Protein AF-A0A496PBC7-F1 (afdb_monomer_lite)

Radius of gyration: 15.55 Å; chains: 1; bounding box: 37×45×39 Å

Foldseek 3Di:
DAAEEEEEDQPQWQAPVRDGDGDADDLVVLQVVLLVCVVVVHQAYEYEAADPVSLVVVVVSLCCLQPNPVCVVDVSSNNSSPRYDYYHHPVVVQVVCCVVLVHGAAEAEDDPDDDPPDDDPVVVVCCRVPVHGYYYYYFYDHRGD

Secondary structure (DSSP, 8-state):
---EEEEEE-SSEE-TTS-EE-PPPPHHHHHHHHHHHHHTT-SEEEEE---HHHHHHHHHHHHHHHTSHHHHH-HHHHHHHHTEEEESSHHHHHHHHHHHHSSPPEEEE--SS--TTPPPHHHHHHHHHHT---EEEEEE-TT--

Sequence (145 aa):
MANLYIGLVHYPIMNKHKEVITTAITNYDIHDIARASITYDVSKYFVIHNIPAQRELAATIMEHWKSGFGSTYNPDRKDAFTGVELVNSIAVAVRTIEELEGVKPIVATTDARTYDNTISYARMREHLENEGRPVLVLFGTGYGM

Structure (mmCIF, N/CA/C/O backbone):
data_AF-A0A496PBC7-F1
#
_entry.id   AF-A0A496PBC7-F1
#
loop_
_atom_site.group_PDB
_atom_site.id
_atom_site.type_symbol
_atom_site.label_atom_id
_atom_site.label_alt_id
_atom_site.label_comp_id
_atom_site.label_asym_id
_atom_site.label_entity_id
_atom_site.label_seq_id
_atom_site.pdbx_PDB_ins_code
_atom_site.Cartn_x
_atom_site.Cartn_y
_atom_site.Cartn_z
_atom_site.occupancy
_atom_site.B_iso_or_equiv
_atom_site.auth_seq_id
_atom_site.auth_comp_id
_atom_site.auth_asym_id
_atom_site.auth_atom_id
_atom_site.pdbx_PDB_model_num
ATOM 1 N N . MET A 1 1 ? -15.363 -4.536 14.190 1.00 81.12 1 MET A N 1
ATOM 2 C CA . MET A 1 1 ? -14.991 -4.146 12.820 1.00 81.12 1 MET A CA 1
ATOM 3 C C . MET A 1 1 ? -13.499 -4.365 12.679 1.00 81.12 1 MET A C 1
ATOM 5 O O . MET A 1 1 ? -12.770 -3.996 13.592 1.00 81.12 1 MET A O 1
ATOM 9 N N . ALA A 1 2 ? -13.078 -5.066 11.635 1.00 91.94 2 ALA A N 1
ATOM 10 C CA . ALA A 1 2 ? -11.682 -5.378 11.371 1.00 91.94 2 ALA A CA 1
ATOM 11 C C . ALA A 1 2 ? -10.981 -4.226 10.642 1.00 91.94 2 ALA A C 1
ATOM 13 O O . ALA A 1 2 ? -11.610 -3.520 9.854 1.00 91.94 2 ALA A O 1
ATOM 14 N N . ASN A 1 3 ? -9.674 -4.093 10.859 1.00 96.44 3 ASN A N 1
ATOM 15 C CA . ASN A 1 3 ? -8.858 -3.086 10.189 1.00 96.44 3 ASN A CA 1
ATOM 16 C C . ASN A 1 3 ? -8.566 -3.467 8.730 1.00 96.44 3 ASN A C 1
ATOM 18 O O . ASN A 1 3 ? -8.301 -4.632 8.403 1.00 96.44 3 ASN A O 1
ATOM 22 N N . LEU A 1 4 ? -8.608 -2.465 7.850 1.00 97.50 4 LEU A N 1
ATOM 23 C CA . LEU A 1 4 ? -8.325 -2.603 6.424 1.00 97.50 4 LEU A CA 1
ATOM 24 C C . LEU A 1 4 ? -6.964 -1.992 6.091 1.00 97.50 4 LEU A C 1
ATOM 26 O O . LEU A 1 4 ? -6.659 -0.859 6.457 1.00 97.50 4 LEU A O 1
ATOM 30 N N . TYR A 1 5 ? -6.183 -2.733 5.319 1.00 98.50 5 TYR A N 1
ATOM 31 C CA . TYR A 1 5 ? -4.880 -2.341 4.807 1.00 98.50 5 TYR A CA 1
ATOM 32 C C . TYR A 1 5 ? -4.846 -2.485 3.292 1.00 98.50 5 TYR A C 1
ATOM 34 O O . TYR A 1 5 ? -5.488 -3.370 2.721 1.00 98.50 5 TYR A O 1
ATOM 42 N N . ILE A 1 6 ? -4.043 -1.651 2.642 1.00 98.56 6 ILE A N 1
ATOM 43 C CA . ILE A 1 6 ? -3.834 -1.688 1.193 1.00 98.56 6 ILE A CA 1
ATOM 44 C C . ILE A 1 6 ? -2.352 -1.900 0.893 1.00 98.56 6 ILE A C 1
ATOM 46 O O . ILE A 1 6 ? -1.502 -1.319 1.557 1.00 98.56 6 ILE A O 1
ATOM 50 N N . GLY A 1 7 ? -2.028 -2.693 -0.128 1.00 98.38 7 GLY A N 1
ATOM 51 C CA . GLY A 1 7 ? -0.677 -2.820 -0.671 1.00 98.38 7 GLY A CA 1
ATOM 52 C C . GLY A 1 7 ? -0.644 -2.636 -2.186 1.00 98.38 7 GLY A C 1
ATOM 53 O O . GLY A 1 7 ? -1.328 -3.365 -2.898 1.00 98.38 7 GLY A O 1
ATOM 54 N N . LEU A 1 8 ? 0.177 -1.710 -2.686 1.00 98.25 8 LEU A N 1
ATOM 55 C CA . LEU A 1 8 ? 0.491 -1.587 -4.113 1.00 98.25 8 LEU A CA 1
ATOM 56 C C . LEU A 1 8 ? 1.778 -2.357 -4.420 1.00 98.25 8 LEU A C 1
ATOM 58 O O . LEU A 1 8 ? 2.874 -1.976 -3.992 1.00 98.25 8 LEU A O 1
ATOM 62 N N . VAL A 1 9 ? 1.636 -3.460 -5.149 1.00 98.25 9 VAL A N 1
ATOM 63 C CA . VAL A 1 9 ? 2.695 -4.439 -5.397 1.00 98.25 9 VAL A CA 1
ATOM 64 C C . VAL A 1 9 ? 3.410 -4.135 -6.705 1.00 98.25 9 VAL A C 1
ATOM 66 O O . VAL A 1 9 ? 2.804 -4.203 -7.765 1.00 98.25 9 VAL A O 1
ATOM 69 N N . HIS A 1 10 ? 4.718 -3.879 -6.623 1.00 97.88 10 HIS A N 1
ATOM 70 C CA . HIS A 1 10 ? 5.602 -3.725 -7.785 1.00 97.88 10 HIS A CA 1
ATOM 71 C C . HIS A 1 10 ? 6.535 -4.920 -7.993 1.00 97.88 10 HIS A C 1
ATOM 73 O O . HIS A 1 10 ? 7.337 -4.913 -8.921 1.00 97.88 10 HIS A O 1
ATOM 79 N N . TYR A 1 11 ? 6.483 -5.917 -7.109 1.00 96.88 11 TYR A N 1
ATOM 80 C CA . TYR A 1 11 ? 7.131 -7.217 -7.261 1.00 96.88 11 TYR A CA 1
ATOM 81 C C . TYR A 1 11 ? 6.562 -8.211 -6.232 1.00 96.88 11 TYR A C 1
ATOM 83 O O . TYR A 1 11 ? 6.440 -7.843 -5.057 1.00 96.88 11 TYR A O 1
ATOM 91 N N . PRO A 1 12 ? 6.319 -9.479 -6.606 1.00 95.19 12 PRO A N 1
ATOM 92 C CA . PRO A 1 12 ? 6.336 -10.020 -7.970 1.00 95.19 12 PRO A CA 1
ATOM 93 C C . PRO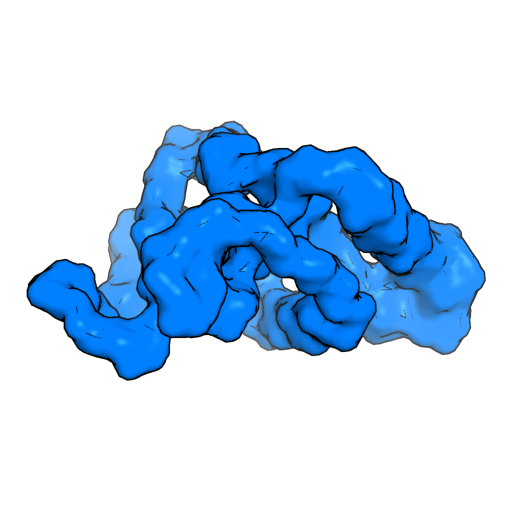 A 1 12 ? 5.038 -9.673 -8.716 1.00 95.19 12 PRO A C 1
ATOM 95 O O . PRO A 1 12 ? 3.962 -9.858 -8.159 1.00 95.19 12 PRO A O 1
ATOM 98 N N . ILE A 1 13 ? 5.128 -9.187 -9.959 1.00 95.19 13 ILE A N 1
ATOM 99 C CA . ILE A 1 13 ? 3.959 -8.976 -10.837 1.00 95.19 13 ILE A CA 1
ATOM 100 C C . ILE A 1 13 ? 4.224 -9.552 -12.225 1.00 95.19 13 ILE A C 1
ATOM 102 O O . ILE A 1 13 ? 5.383 -9.723 -12.614 1.00 95.19 13 ILE A O 1
ATOM 106 N N . MET A 1 14 ? 3.171 -9.819 -12.994 1.00 94.38 14 MET A N 1
ATOM 107 C CA . MET A 1 14 ? 3.310 -10.321 -14.359 1.00 94.38 14 MET A CA 1
ATOM 108 C C . MET A 1 14 ? 3.502 -9.203 -15.387 1.00 94.38 14 MET A C 1
ATOM 110 O O . MET A 1 14 ? 2.937 -8.111 -15.289 1.00 94.38 14 MET A O 1
ATOM 114 N N . ASN A 1 15 ? 4.269 -9.50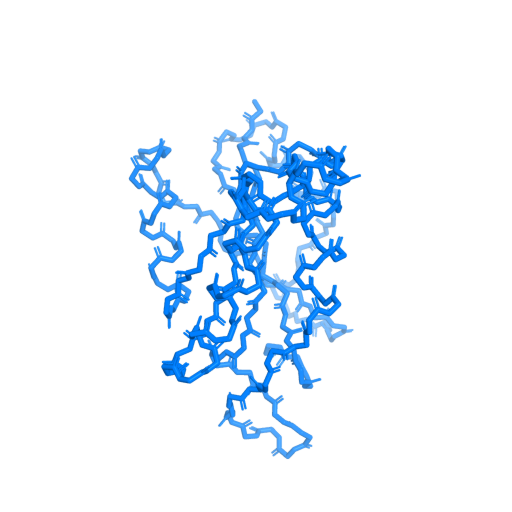8 -16.434 1.00 93.38 15 ASN A N 1
ATOM 115 C CA . ASN A 1 15 ? 4.273 -8.754 -17.686 1.00 93.38 15 ASN A CA 1
ATOM 116 C C . ASN A 1 15 ? 3.310 -9.378 -18.723 1.00 93.38 15 ASN A C 1
ATOM 118 O O . ASN A 1 15 ? 2.698 -10.424 -18.500 1.00 93.38 15 ASN A O 1
ATOM 122 N N . LYS A 1 16 ? 3.224 -8.771 -19.913 1.00 91.81 16 LYS A N 1
ATOM 123 C CA . LYS A 1 16 ? 2.403 -9.268 -21.038 1.00 91.81 16 LYS A CA 1
ATOM 124 C C . LYS A 1 16 ? 2.778 -10.668 -21.544 1.00 91.81 16 LYS A C 1
ATOM 126 O O . LYS A 1 16 ? 1.986 -11.301 -22.236 1.00 91.81 16 LYS A O 1
ATOM 131 N N . HIS A 1 17 ? 3.982 -11.132 -21.223 1.00 94.12 17 HIS A N 1
ATOM 132 C CA . HIS A 1 17 ? 4.508 -12.450 -21.567 1.00 94.12 17 HIS A CA 1
ATOM 133 C C . HIS A 1 17 ? 4.320 -13.475 -20.436 1.00 94.12 17 HIS A C 1
ATOM 135 O O . HIS A 1 17 ? 4.767 -14.608 -20.578 1.00 94.12 17 HIS A O 1
ATOM 141 N N . LYS A 1 18 ? 3.611 -13.111 -19.353 1.00 89.69 18 LYS A N 1
ATOM 142 C CA . LYS A 1 18 ? 3.398 -13.929 -18.142 1.00 89.69 18 LYS A CA 1
ATOM 143 C C . LYS A 1 18 ? 4.684 -14.250 -17.378 1.00 89.69 18 LYS A C 1
ATOM 145 O O . LYS A 1 18 ? 4.746 -15.227 -16.636 1.00 89.69 18 LYS A O 1
ATOM 150 N N . GLU A 1 19 ? 5.705 -13.421 -17.544 1.00 95.62 19 GLU A N 1
ATOM 151 C CA . GLU A 1 19 ? 6.942 -13.514 -16.779 1.00 95.62 19 GLU A CA 1
ATOM 152 C C . GLU A 1 19 ? 6.831 -12.648 -15.527 1.00 95.62 19 GLU A C 1
ATOM 154 O O . GLU A 1 19 ? 6.222 -11.573 -15.556 1.00 95.62 19 GLU A O 1
ATOM 159 N N . VAL A 1 20 ? 7.450 -13.103 -14.438 1.00 96.25 20 VAL A N 1
ATOM 160 C CA . VAL A 1 20 ? 7.541 -12.328 -13.200 1.00 96.25 20 VAL A CA 1
ATOM 161 C C . VAL A 1 20 ? 8.580 -11.226 -13.374 1.00 96.25 20 VAL A C 1
ATOM 163 O O . VAL A 1 20 ? 9.749 -11.499 -13.643 1.00 96.25 20 VAL A O 1
ATOM 166 N N . ILE A 1 21 ? 8.155 -9.982 -13.189 1.00 97.06 21 ILE A N 1
ATOM 167 C CA . ILE A 1 21 ? 8.991 -8.788 -13.315 1.00 97.06 21 ILE A CA 1
ATOM 168 C C . ILE A 1 21 ? 8.868 -7.889 -12.081 1.00 9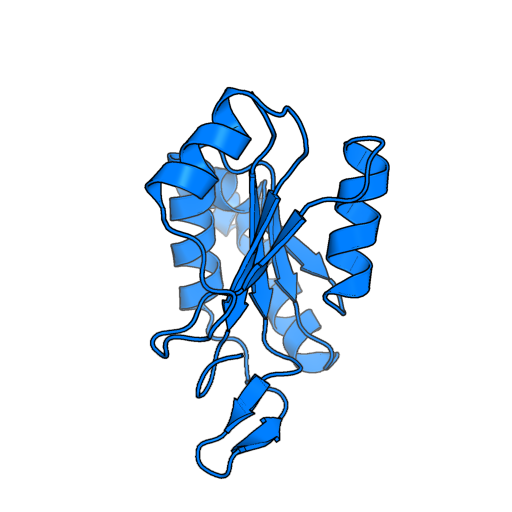7.06 21 ILE A C 1
ATOM 170 O O . ILE A 1 21 ? 8.028 -8.105 -11.206 1.00 97.06 21 ILE A O 1
ATOM 174 N N . THR A 1 22 ? 9.700 -6.848 -12.048 1.00 97.62 22 THR A N 1
ATOM 175 C CA . THR A 1 22 ? 9.512 -5.673 -11.195 1.00 97.62 22 THR A CA 1
ATOM 176 C C . THR A 1 22 ? 9.099 -4.482 -12.061 1.00 97.62 22 THR A C 1
ATOM 178 O O . THR A 1 22 ? 9.770 -4.181 -13.048 1.00 97.62 22 THR A O 1
ATOM 181 N N . THR A 1 23 ? 8.030 -3.777 -11.698 1.00 97.06 23 THR A N 1
ATOM 182 C CA . THR A 1 23 ? 7.592 -2.544 -12.380 1.00 97.06 23 THR A CA 1
ATOM 183 C C . THR A 1 23 ? 8.171 -1.314 -11.703 1.00 97.06 23 THR A C 1
ATOM 185 O O . THR A 1 23 ? 8.330 -1.318 -10.491 1.00 97.06 23 THR A O 1
ATOM 188 N N . ALA A 1 24 ? 8.397 -0.233 -12.448 1.00 96.56 24 ALA A N 1
ATOM 189 C CA . ALA A 1 24 ? 8.731 1.057 -11.848 1.00 96.56 24 ALA A CA 1
ATOM 190 C C . ALA A 1 24 ? 7.543 1.646 -11.069 1.00 96.56 24 ALA A C 1
ATOM 192 O O . ALA A 1 24 ? 6.387 1.411 -11.425 1.00 96.56 24 ALA A O 1
ATOM 193 N N . ILE A 1 25 ? 7.844 2.442 -10.046 1.00 96.38 25 ILE A N 1
ATOM 194 C CA . ILE A 1 25 ? 6.853 3.221 -9.308 1.00 96.38 25 ILE A CA 1
ATOM 195 C C . ILE A 1 25 ? 6.419 4.401 -10.167 1.00 96.38 25 ILE A C 1
ATOM 197 O O . ILE A 1 25 ? 7.260 5.157 -10.662 1.00 96.38 25 ILE A O 1
ATOM 201 N N . THR A 1 26 ? 5.110 4.604 -10.297 1.00 94.31 26 THR A N 1
ATOM 202 C CA . THR A 1 26 ? 4.592 5.879 -10.791 1.00 94.31 26 THR A CA 1
ATOM 203 C C . THR A 1 26 ? 4.280 6.788 -9.606 1.00 94.31 26 THR A C 1
ATOM 205 O O . THR A 1 26 ? 3.696 6.374 -8.606 1.00 94.31 26 THR A O 1
ATOM 208 N N . ASN A 1 27 ? 4.700 8.051 -9.694 1.00 91.06 27 ASN A N 1
ATOM 209 C CA . ASN A 1 27 ? 4.493 9.012 -8.611 1.00 91.06 27 ASN A CA 1
ATOM 210 C C . ASN A 1 27 ? 2.996 9.208 -8.298 1.00 91.06 27 ASN A C 1
ATOM 212 O O . ASN A 1 27 ? 2.604 9.308 -7.137 1.00 91.06 27 ASN A O 1
ATOM 216 N N . TYR A 1 28 ? 2.155 9.236 -9.337 1.00 92.88 28 TYR A N 1
ATOM 217 C CA . TYR A 1 28 ? 0.716 9.449 -9.188 1.00 92.88 28 TYR A CA 1
ATOM 218 C C . TYR A 1 28 ? 0.038 8.343 -8.376 1.00 92.88 28 TYR A C 1
ATOM 220 O O . TYR A 1 28 ? -0.783 8.669 -7.523 1.00 92.88 28 TYR A O 1
ATOM 228 N N . ASP A 1 29 ? 0.447 7.080 -8.528 1.00 94.12 29 ASP A N 1
ATOM 229 C CA . ASP A 1 29 ? -0.152 5.972 -7.772 1.00 94.12 29 ASP A CA 1
ATOM 230 C C . ASP A 1 29 ? 0.044 6.120 -6.255 1.00 94.12 29 ASP A C 1
ATOM 232 O O . ASP A 1 29 ? -0.851 5.792 -5.472 1.00 94.12 29 ASP A O 1
ATOM 236 N N . ILE A 1 30 ? 1.193 6.654 -5.815 1.00 94.38 30 ILE A N 1
ATOM 237 C CA . ILE A 1 30 ? 1.429 6.925 -4.388 1.00 94.38 30 ILE A CA 1
ATOM 238 C C . ILE A 1 30 ? 0.410 7.954 -3.893 1.00 94.38 30 ILE A C 1
ATOM 240 O O . ILE A 1 30 ? -0.232 7.745 -2.869 1.00 94.38 30 ILE A O 1
ATOM 244 N N . HIS A 1 31 ? 0.235 9.050 -4.629 1.00 93.81 31 HIS A N 1
ATOM 245 C CA . HIS A 1 31 ? -0.678 10.128 -4.259 1.00 93.81 31 HIS A CA 1
ATOM 246 C C . HIS A 1 31 ? -2.151 9.713 -4.293 1.00 93.81 31 HIS A C 1
ATOM 248 O O . HIS A 1 31 ? -2.912 10.052 -3.385 1.00 93.81 31 HIS A O 1
ATOM 254 N N . ASP A 1 32 ? -2.571 9.019 -5.341 1.00 95.19 32 ASP A N 1
ATOM 255 C CA . ASP A 1 32 ? -3.975 8.697 -5.576 1.00 95.19 32 ASP A CA 1
ATOM 256 C C . ASP A 1 32 ? -4.480 7.677 -4.565 1.00 95.19 32 ASP A C 1
ATOM 258 O O . ASP A 1 32 ? -5.504 7.903 -3.913 1.00 95.19 32 ASP A O 1
ATOM 262 N N . ILE A 1 33 ? -3.715 6.608 -4.344 1.00 96.69 33 ILE A N 1
ATOM 263 C CA . ILE A 1 33 ? -4.091 5.577 -3.378 1.00 96.69 33 ILE A CA 1
ATOM 264 C C . ILE A 1 33 ? -3.938 6.093 -1.945 1.00 96.69 33 ILE A C 1
ATOM 266 O O . ILE A 1 33 ? -4.769 5.754 -1.108 1.00 96.69 33 ILE A O 1
ATOM 270 N N . ALA A 1 34 ? -2.968 6.966 -1.647 1.00 95.56 34 ALA A N 1
ATOM 271 C CA . ALA A 1 34 ? -2.871 7.607 -0.331 1.00 95.56 34 ALA A CA 1
ATOM 272 C C . ALA A 1 34 ? -4.130 8.422 0.003 1.00 95.56 34 ALA A C 1
ATOM 274 O O . ALA A 1 34 ? -4.687 8.292 1.093 1.00 95.56 34 ALA A O 1
ATOM 275 N N . ARG A 1 35 ? -4.632 9.210 -0.958 1.00 94.50 35 ARG A N 1
ATOM 276 C CA . ARG A 1 35 ? -5.874 9.982 -0.792 1.00 94.50 35 ARG A CA 1
ATOM 277 C C . ARG A 1 35 ? -7.095 9.082 -0.624 1.00 94.50 35 ARG A C 1
ATOM 279 O O . ARG A 1 35 ? -7.924 9.345 0.243 1.00 94.50 35 ARG A O 1
ATOM 286 N N . ALA A 1 36 ? -7.206 8.016 -1.414 1.00 96.06 36 ALA A N 1
ATOM 287 C CA . ALA A 1 36 ? -8.287 7.048 -1.241 1.00 96.06 36 ALA A CA 1
ATOM 288 C C . ALA A 1 36 ? -8.208 6.366 0.135 1.00 96.06 36 ALA A C 1
ATOM 290 O O . ALA A 1 36 ? -9.219 6.240 0.817 1.00 96.06 36 ALA A O 1
ATOM 291 N N . SER A 1 37 ? -7.002 6.004 0.575 1.00 96.31 37 SER A N 1
ATOM 292 C CA . SER A 1 37 ? -6.766 5.328 1.852 1.00 96.31 37 SER A CA 1
ATOM 293 C C . SER A 1 37 ? -7.255 6.163 3.032 1.00 96.31 37 SER A C 1
ATOM 295 O O . SER A 1 37 ? -8.046 5.666 3.826 1.00 96.31 37 SER A O 1
ATOM 297 N N . ILE A 1 38 ? -6.882 7.445 3.110 1.00 93.69 38 ILE A N 1
ATOM 298 C CA . ILE A 1 38 ? -7.377 8.319 4.186 1.00 93.69 38 ILE A CA 1
ATOM 299 C C . ILE A 1 38 ? -8.888 8.578 4.086 1.00 93.69 38 ILE A C 1
ATOM 301 O O . ILE A 1 38 ? -9.569 8.627 5.102 1.00 93.69 38 ILE A O 1
ATOM 305 N N . THR A 1 39 ? -9.433 8.693 2.869 1.00 94.88 39 THR A N 1
ATOM 306 C CA . THR A 1 39 ? -10.872 8.945 2.657 1.00 94.88 39 THR A CA 1
ATOM 307 C C . THR A 1 39 ? -11.748 7.823 3.221 1.00 94.88 39 THR A C 1
ATOM 309 O O . THR A 1 39 ? -12.840 8.087 3.718 1.00 94.88 39 THR A O 1
ATOM 312 N N . TYR A 1 40 ? -11.277 6.579 3.138 1.00 94.50 40 TYR A N 1
ATOM 313 C CA . TYR A 1 40 ? -12.005 5.385 3.573 1.00 94.50 40 TYR A CA 1
ATOM 314 C C . TYR A 1 40 ? -11.477 4.794 4.889 1.00 94.50 40 TYR A C 1
ATOM 316 O O . TYR A 1 40 ? -11.782 3.642 5.187 1.00 94.50 40 TYR A O 1
ATOM 324 N N . ASP A 1 41 ? -10.699 5.562 5.658 1.00 93.81 41 ASP A N 1
ATOM 325 C CA . ASP A 1 41 ? -10.141 5.152 6.957 1.00 93.81 41 ASP A CA 1
ATOM 326 C C . ASP A 1 41 ? -9.330 3.838 6.900 1.00 93.81 41 ASP A C 1
ATOM 328 O O . ASP A 1 41 ? -9.400 2.965 7.764 1.00 93.81 41 ASP A O 1
ATOM 332 N N . VAL A 1 42 ? -8.549 3.669 5.829 1.00 97.00 42 VAL A N 1
ATOM 333 C CA . VAL A 1 42 ? -7.598 2.560 5.686 1.00 97.00 42 VAL A CA 1
ATOM 334 C C . VAL A 1 42 ? -6.445 2.770 6.662 1.00 97.00 42 VAL A C 1
ATOM 336 O O . VAL A 1 42 ? -5.771 3.800 6.630 1.00 97.00 42 VAL A O 1
ATOM 339 N N . SER A 1 43 ? -6.156 1.756 7.477 1.00 96.69 43 SER A N 1
ATOM 340 C CA . SER A 1 43 ? -5.189 1.846 8.573 1.00 96.69 43 SER A CA 1
ATOM 341 C C . SER A 1 43 ? -3.763 2.119 8.085 1.00 96.69 43 SER A C 1
ATOM 343 O O . SER A 1 43 ? -3.070 2.965 8.651 1.00 96.69 43 SER A O 1
ATOM 345 N N . LYS A 1 44 ? -3.308 1.423 7.029 1.00 97.62 44 LYS A N 1
ATOM 346 C CA . LYS A 1 44 ? -2.060 1.745 6.309 1.00 97.62 44 LYS A CA 1
ATOM 347 C C . LYS A 1 44 ? -2.141 1.403 4.824 1.00 97.62 44 LYS A C 1
ATOM 349 O O . LYS A 1 44 ? -2.746 0.404 4.428 1.00 97.62 44 LYS A O 1
ATOM 354 N N . TYR A 1 45 ? -1.429 2.197 4.030 1.00 98.38 45 TYR A N 1
ATOM 355 C CA . TYR A 1 45 ? -1.143 1.949 2.623 1.00 98.38 45 TYR A CA 1
ATOM 356 C C . TYR A 1 45 ? 0.340 1.608 2.431 1.00 98.38 45 TYR A C 1
ATOM 358 O O . TYR A 1 45 ? 1.220 2.452 2.588 1.00 98.38 45 TYR A O 1
ATOM 366 N N . PHE A 1 46 ? 0.620 0.365 2.053 1.00 98.62 46 PHE A N 1
ATOM 367 C CA . PHE A 1 46 ? 1.956 -0.128 1.759 1.00 98.62 46 PHE A CA 1
ATOM 368 C C . PHE A 1 46 ? 2.323 0.065 0.283 1.00 98.62 46 PHE A C 1
ATOM 370 O O . PHE A 1 46 ? 1.707 -0.523 -0.607 1.00 98.62 46 PHE A O 1
ATOM 377 N N . VAL A 1 47 ? 3.398 0.801 0.012 1.00 98.25 47 VAL A N 1
ATOM 378 C CA . VAL A 1 47 ? 4.102 0.760 -1.277 1.00 98.25 47 VAL A CA 1
ATOM 379 C C . VAL A 1 47 ? 5.122 -0.374 -1.200 1.00 98.25 47 VAL A C 1
ATOM 381 O O . VAL A 1 47 ? 6.045 -0.339 -0.382 1.00 98.25 47 VAL A O 1
ATOM 384 N N . ILE A 1 48 ? 4.946 -1.415 -2.016 1.00 98.50 48 ILE A N 1
ATOM 385 C CA . ILE A 1 48 ? 5.733 -2.651 -1.933 1.00 98.50 48 ILE A CA 1
ATOM 386 C C . ILE A 1 48 ? 6.677 -2.726 -3.129 1.00 98.50 48 ILE A C 1
ATOM 388 O O . ILE A 1 48 ? 6.243 -2.949 -4.260 1.00 98.50 48 ILE A O 1
ATOM 392 N N . HIS A 1 49 ? 7.977 -2.554 -2.878 1.00 98.31 49 HIS A N 1
ATOM 393 C CA . HIS A 1 49 ? 8.989 -2.521 -3.934 1.00 98.31 49 HIS A CA 1
ATOM 394 C C . HIS A 1 49 ? 10.338 -3.076 -3.462 1.00 98.31 49 HIS A C 1
ATOM 396 O O . HIS A 1 49 ? 10.846 -2.655 -2.420 1.00 98.31 49 HIS A O 1
ATOM 402 N N . ASN A 1 50 ? 10.953 -3.971 -4.245 1.00 97.50 50 ASN A N 1
ATOM 403 C CA . ASN A 1 50 ? 12.218 -4.646 -3.915 1.00 97.50 50 ASN A CA 1
ATOM 404 C C . ASN A 1 50 ? 13.482 -3.890 -4.380 1.00 97.50 50 ASN A C 1
ATOM 406 O O . ASN A 1 50 ? 14.507 -3.971 -3.711 1.00 97.50 50 ASN A O 1
ATOM 410 N N . ILE A 1 51 ? 13.434 -3.140 -5.490 1.00 98.00 51 ILE A N 1
ATOM 411 C CA . ILE A 1 51 ? 14.614 -2.422 -6.023 1.00 98.00 51 ILE A CA 1
ATOM 412 C C . ILE A 1 51 ? 14.967 -1.179 -5.185 1.00 98.00 51 ILE A C 1
ATOM 414 O O . ILE A 1 51 ? 14.126 -0.284 -5.078 1.00 98.00 51 ILE A O 1
ATOM 418 N N . PRO A 1 52 ? 16.209 -1.057 -4.669 1.00 97.50 52 PRO A N 1
ATOM 419 C CA . PRO A 1 52 ? 16.638 0.069 -3.834 1.00 97.50 52 PRO A CA 1
ATOM 420 C C . PRO A 1 52 ? 16.421 1.455 -4.452 1.00 97.50 52 PRO A C 1
ATOM 422 O O . PRO A 1 52 ? 15.855 2.315 -3.791 1.00 97.50 52 PRO A O 1
ATOM 425 N N . ALA A 1 53 ? 16.776 1.661 -5.723 1.00 97.19 53 ALA A N 1
ATOM 426 C CA . ALA A 1 53 ? 16.647 2.972 -6.371 1.00 97.19 53 ALA A CA 1
ATOM 427 C C . ALA A 1 53 ? 15.187 3.465 -6.466 1.00 97.19 53 ALA A C 1
ATOM 429 O O . ALA A 1 53 ? 14.901 4.644 -6.294 1.00 97.19 53 ALA A O 1
ATOM 430 N N . GLN A 1 54 ? 14.237 2.553 -6.698 1.00 97.62 54 GLN A N 1
ATOM 431 C CA . GLN A 1 54 ? 12.806 2.886 -6.716 1.00 97.62 54 GLN A CA 1
ATOM 432 C C . GLN A 1 54 ? 12.289 3.189 -5.305 1.00 97.62 54 GLN A C 1
ATOM 434 O O . GLN A 1 54 ? 11.483 4.093 -5.108 1.00 97.62 54 GLN A O 1
ATOM 439 N N . ARG A 1 55 ? 12.791 2.463 -4.302 1.00 97.56 55 ARG A N 1
ATOM 440 C CA . ARG A 1 55 ? 12.483 2.732 -2.894 1.00 97.56 55 ARG A CA 1
ATOM 441 C C . ARG A 1 55 ? 13.003 4.100 -2.457 1.00 97.56 55 ARG A C 1
ATOM 443 O O . ARG A 1 55 ? 12.288 4.810 -1.766 1.00 97.56 55 ARG A O 1
ATOM 450 N N . GLU A 1 56 ? 14.212 4.468 -2.866 1.00 96.81 56 GLU A N 1
ATOM 451 C CA . GLU A 1 56 ? 14.787 5.788 -2.597 1.00 96.81 56 GLU A CA 1
ATOM 452 C C . GLU A 1 56 ? 13.924 6.894 -3.212 1.00 96.81 56 GLU A C 1
ATOM 454 O O . GLU A 1 56 ? 13.510 7.802 -2.497 1.00 96.81 56 GLU A O 1
ATOM 459 N N . LEU A 1 57 ? 13.530 6.748 -4.484 1.00 95.25 57 LEU A N 1
ATOM 460 C CA . LEU A 1 57 ? 12.597 7.666 -5.142 1.00 95.25 57 LEU A CA 1
ATOM 461 C C . LEU A 1 57 ? 11.285 7.823 -4.353 1.00 95.25 57 LEU A C 1
ATOM 463 O O . LEU A 1 57 ? 10.859 8.945 -4.076 1.00 95.25 57 LEU A O 1
ATOM 467 N N . ALA A 1 58 ? 10.652 6.712 -3.965 1.00 95.38 58 ALA A N 1
ATOM 468 C CA . ALA A 1 58 ? 9.420 6.743 -3.178 1.00 95.38 58 ALA A CA 1
ATOM 469 C C . ALA A 1 58 ? 9.626 7.390 -1.801 1.00 95.38 58 ALA A C 1
ATOM 471 O O . ALA A 1 58 ? 8.786 8.175 -1.368 1.00 95.38 58 ALA A O 1
ATOM 472 N N . ALA A 1 59 ? 10.746 7.110 -1.130 1.00 94.94 59 ALA A N 1
ATOM 473 C CA . ALA A 1 59 ? 11.078 7.707 0.157 1.00 94.94 59 ALA A CA 1
ATOM 474 C C . ALA A 1 59 ? 11.251 9.228 0.047 1.00 94.94 59 ALA A C 1
ATOM 476 O O . ALA A 1 59 ? 10.674 9.949 0.857 1.00 94.94 59 ALA A O 1
ATOM 477 N N . THR A 1 60 ? 11.944 9.726 -0.983 1.00 93.94 60 THR A N 1
ATOM 478 C CA . THR A 1 60 ? 12.092 11.168 -1.239 1.00 93.94 60 THR A CA 1
ATOM 479 C C . THR A 1 60 ? 10.743 11.845 -1.477 1.00 93.94 60 THR A C 1
ATOM 481 O O . THR A 1 60 ? 10.477 12.914 -0.925 1.00 93.94 60 THR A O 1
ATOM 484 N N . ILE A 1 61 ? 9.859 11.220 -2.263 1.00 91.75 61 ILE A N 1
ATOM 485 C CA . ILE A 1 61 ? 8.491 11.716 -2.477 1.00 91.75 61 ILE A CA 1
ATOM 486 C C . ILE A 1 61 ? 7.743 11.766 -1.141 1.00 91.75 61 ILE A C 1
ATOM 488 O O . ILE A 1 61 ? 7.171 12.798 -0.788 1.00 91.75 61 ILE A O 1
ATOM 492 N N . MET A 1 62 ? 7.761 10.674 -0.377 1.00 90.75 62 MET A N 1
ATOM 493 C CA . MET A 1 62 ? 7.070 10.595 0.908 1.00 90.75 62 MET A CA 1
ATOM 494 C C . MET A 1 62 ? 7.586 11.637 1.903 1.00 90.75 62 MET A C 1
ATOM 496 O O . MET A 1 62 ? 6.781 12.292 2.557 1.00 90.75 62 MET A O 1
ATOM 500 N N . GLU A 1 63 ? 8.900 11.829 2.004 1.00 89.81 63 GLU A N 1
ATOM 501 C CA . GLU A 1 63 ? 9.516 12.827 2.882 1.00 89.81 63 GLU A CA 1
ATOM 502 C C . GLU A 1 63 ? 9.088 14.250 2.506 1.00 89.81 63 GLU A C 1
ATOM 504 O O . GLU A 1 63 ? 8.679 15.024 3.375 1.00 89.81 63 GLU A O 1
ATOM 509 N N . HIS A 1 64 ? 9.074 14.577 1.210 1.00 87.25 64 HIS A N 1
ATOM 510 C CA . HIS A 1 64 ? 8.654 15.893 0.729 1.00 87.25 64 HIS A CA 1
ATOM 511 C C . HIS A 1 64 ? 7.240 16.281 1.198 1.00 87.25 64 HIS A C 1
ATOM 513 O O . HIS A 1 64 ? 7.012 17.440 1.555 1.00 87.25 64 HIS A O 1
ATOM 519 N N . TRP A 1 65 ? 6.305 15.324 1.219 1.00 86.69 65 TRP A N 1
ATOM 520 C CA . TRP A 1 65 ? 4.906 15.562 1.598 1.00 86.69 65 TRP A CA 1
ATOM 521 C C . TRP A 1 65 ? 4.613 15.341 3.084 1.00 86.69 65 TRP A C 1
ATOM 523 O O . TRP A 1 65 ? 3.713 15.990 3.610 1.00 86.69 65 TRP A O 1
ATOM 533 N N . LYS A 1 66 ? 5.371 14.485 3.781 1.00 80.81 66 LYS A N 1
ATOM 534 C CA . LYS A 1 66 ? 5.200 14.239 5.225 1.00 80.81 66 LYS A CA 1
ATOM 535 C C . LYS A 1 66 ? 5.798 15.344 6.092 1.00 80.81 66 LYS A C 1
ATOM 537 O O . LYS A 1 66 ? 5.156 15.798 7.038 1.00 80.81 66 LYS A O 1
ATOM 542 N N . SER A 1 67 ? 7.032 15.740 5.794 1.00 77.06 67 SER A N 1
ATOM 543 C CA . SER A 1 67 ? 7.849 16.610 6.653 1.00 77.06 67 SER A CA 1
ATOM 544 C C . SER A 1 67 ? 8.529 17.755 5.902 1.00 77.06 67 SER A C 1
ATOM 546 O O . SER A 1 67 ? 8.925 18.736 6.528 1.00 77.06 67 SER A O 1
ATOM 548 N N . GLY A 1 68 ? 8.663 17.658 4.577 1.00 72.06 68 GLY A N 1
ATOM 549 C CA . GLY A 1 68 ? 9.270 18.687 3.734 1.00 72.06 68 GLY A CA 1
ATOM 550 C C . GLY A 1 68 ? 8.347 19.871 3.425 1.00 72.06 68 GLY A C 1
ATOM 551 O O . GLY A 1 68 ? 7.249 20.003 3.964 1.00 72.06 68 GLY A O 1
ATOM 552 N N . PHE A 1 69 ? 8.781 20.739 2.506 1.00 66.38 69 PHE A N 1
ATOM 553 C CA . PHE A 1 69 ? 8.033 21.937 2.093 1.00 66.38 69 PHE A CA 1
ATOM 554 C C . PHE A 1 69 ? 6.613 21.633 1.584 1.00 66.38 69 PHE A C 1
ATOM 556 O O . PHE A 1 69 ? 5.689 22.407 1.822 1.00 66.38 69 PHE A O 1
ATOM 563 N N . GLY A 1 70 ? 6.402 20.485 0.930 1.00 62.09 70 GLY A N 1
ATOM 564 C CA . GLY A 1 70 ? 5.071 20.078 0.477 1.00 62.09 70 GLY A CA 1
ATOM 565 C C . GLY A 1 70 ? 4.056 19.994 1.623 1.00 62.09 70 GLY A C 1
ATOM 566 O O . GLY A 1 70 ? 2.885 20.318 1.424 1.00 62.09 70 GLY A O 1
ATOM 567 N N . SER A 1 71 ? 4.521 19.650 2.829 1.00 66.69 71 SER A N 1
ATOM 568 C CA . SER A 1 71 ? 3.697 19.537 4.036 1.00 66.69 71 SER A CA 1
ATOM 569 C C . SER A 1 71 ? 3.201 20.881 4.588 1.00 66.69 71 SER A C 1
ATOM 571 O O . SER A 1 71 ? 2.166 20.921 5.251 1.00 66.69 71 SER A O 1
ATOM 573 N N . THR A 1 72 ? 3.906 21.985 4.313 1.00 70.94 72 THR A N 1
ATOM 574 C CA . THR A 1 72 ? 3.490 23.340 4.719 1.00 70.94 72 THR A CA 1
ATOM 575 C C . THR A 1 72 ? 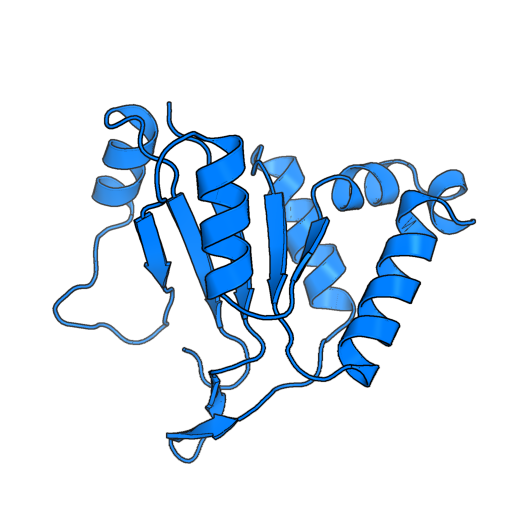2.631 24.014 3.654 1.00 70.94 72 THR A C 1
ATOM 577 O O . THR A 1 72 ? 1.809 24.868 3.976 1.00 70.94 72 THR A O 1
ATOM 580 N N . TYR A 1 73 ? 2.801 23.617 2.392 1.00 63.56 73 TYR A N 1
ATOM 581 C CA . TYR A 1 73 ? 2.064 24.162 1.257 1.00 63.56 73 TYR A CA 1
ATOM 582 C C . TYR A 1 73 ? 0.666 23.544 1.085 1.00 63.56 73 TYR A C 1
ATOM 584 O O . TYR A 1 73 ? -0.268 24.251 0.713 1.00 63.56 73 TYR A O 1
ATOM 592 N N . ASN A 1 74 ? 0.505 22.237 1.337 1.00 77.12 74 ASN A N 1
ATOM 593 C CA . ASN A 1 74 ? -0.777 21.541 1.190 1.00 77.12 74 ASN A CA 1
ATOM 594 C C . ASN A 1 74 ? -1.026 20.555 2.356 1.00 77.12 74 ASN A C 1
ATOM 596 O O . ASN A 1 74 ? -0.539 19.420 2.307 1.00 77.12 74 ASN A O 1
ATOM 600 N N . PRO A 1 75 ? -1.796 20.971 3.380 1.00 76.38 75 PRO A N 1
ATOM 601 C CA . PRO A 1 75 ? -2.118 20.139 4.541 1.00 76.38 75 PRO A CA 1
ATOM 602 C C . PRO A 1 75 ? -2.826 18.824 4.183 1.00 76.38 75 PRO A C 1
ATOM 604 O O . PRO A 1 75 ? -2.432 17.774 4.678 1.00 76.38 75 PRO A O 1
ATOM 607 N N . ASP A 1 76 ? -3.773 18.839 3.240 1.00 78.44 76 ASP A N 1
ATOM 608 C CA . ASP A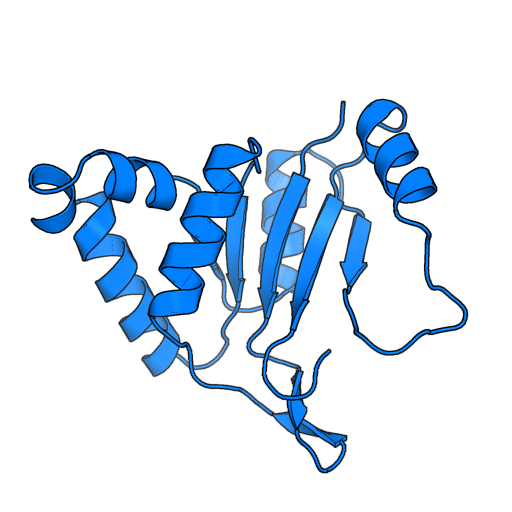 1 76 ? -4.523 17.635 2.846 1.00 78.44 76 ASP A CA 1
ATOM 609 C C . ASP A 1 76 ? -3.603 16.545 2.265 1.00 78.44 76 ASP A C 1
ATOM 611 O O . ASP A 1 76 ? -3.801 15.345 2.476 1.00 78.44 76 ASP A O 1
ATOM 615 N N . ARG A 1 77 ? -2.555 16.945 1.529 1.00 78.06 77 ARG A N 1
ATOM 616 C CA . ARG A 1 77 ? -1.545 16.005 1.010 1.00 78.06 77 ARG A CA 1
ATOM 617 C C . ARG A 1 77 ? -0.662 15.441 2.111 1.00 78.06 77 ARG A C 1
ATOM 619 O O . ARG A 1 77 ? -0.271 14.282 2.015 1.00 78.06 77 ARG A O 1
ATOM 626 N N . LYS A 1 78 ? -0.340 16.234 3.130 1.00 81.81 78 LYS A N 1
ATOM 627 C CA . LYS A 1 78 ? 0.397 15.746 4.296 1.00 81.81 78 LYS A CA 1
ATOM 628 C C . LYS A 1 78 ? -0.401 14.657 5.005 1.00 81.81 78 LYS A C 1
ATOM 630 O O . LYS A 1 78 ? 0.135 13.576 5.251 1.00 81.81 78 LYS A O 1
ATOM 635 N N . ASP A 1 79 ? -1.680 14.919 5.254 1.00 81.38 79 ASP A N 1
ATOM 636 C CA . ASP A 1 79 ? -2.564 13.994 5.959 1.00 81.38 79 ASP A CA 1
ATOM 637 C C . ASP A 1 79 ? -2.687 12.671 5.203 1.00 81.38 79 ASP A C 1
ATOM 639 O O . ASP A 1 79 ? -2.448 11.613 5.788 1.00 81.38 79 ASP A O 1
ATOM 643 N N . ALA A 1 80 ? -2.906 12.726 3.883 1.00 84.75 80 ALA A N 1
ATOM 644 C CA . ALA A 1 80 ? -2.951 11.539 3.029 1.00 84.75 80 ALA A CA 1
ATOM 645 C C . ALA A 1 80 ? -1.685 10.670 3.138 1.00 84.75 80 ALA A C 1
ATOM 647 O O . ALA A 1 80 ? -1.765 9.444 3.083 1.00 84.75 80 ALA A O 1
ATOM 648 N N . PHE A 1 81 ? -0.508 11.278 3.318 1.00 88.88 81 PHE A N 1
ATOM 649 C CA . PHE A 1 81 ? 0.747 10.535 3.409 1.00 88.88 81 PHE A CA 1
ATOM 650 C C . PHE A 1 81 ? 0.995 9.913 4.785 1.00 88.88 81 PHE A C 1
ATOM 652 O O . PHE A 1 81 ? 1.807 8.990 4.872 1.00 88.88 81 PHE A O 1
ATOM 659 N N . THR A 1 82 ? 0.312 10.348 5.848 1.00 86.38 82 THR A N 1
ATOM 660 C CA . THR A 1 82 ? 0.522 9.851 7.223 1.00 86.38 82 THR A CA 1
ATOM 661 C C . THR A 1 82 ? 0.401 8.326 7.317 1.00 86.38 82 THR A C 1
ATOM 663 O O . THR A 1 82 ? 1.225 7.688 7.974 1.00 86.38 82 THR A O 1
ATOM 666 N N . GLY A 1 83 ? -0.548 7.732 6.587 1.00 90.31 83 GLY A N 1
ATOM 667 C CA . GLY A 1 83 ? -0.776 6.282 6.537 1.00 90.31 83 GLY A CA 1
ATOM 668 C C . GLY A 1 83 ? 0.092 5.506 5.535 1.00 90.31 83 GLY A C 1
ATOM 669 O O . GLY A 1 83 ? -0.053 4.289 5.435 1.00 90.31 83 GLY A O 1
ATOM 670 N N . VAL A 1 84 ? 0.976 6.168 4.779 1.00 96.38 84 VAL A N 1
ATOM 671 C CA . VAL A 1 84 ? 1.773 5.530 3.714 1.00 96.38 84 VAL A CA 1
ATOM 672 C C . VAL A 1 84 ? 3.070 4.951 4.270 1.00 96.38 84 VAL A C 1
ATOM 674 O O . VAL A 1 84 ? 3.829 5.649 4.950 1.00 96.38 84 VAL A O 1
ATOM 677 N N . GLU A 1 85 ? 3.378 3.703 3.929 1.00 97.19 85 GLU A N 1
ATOM 678 C CA . GLU A 1 85 ? 4.559 2.977 4.396 1.00 97.19 85 GLU A CA 1
ATOM 679 C C . GLU A 1 85 ? 5.271 2.240 3.253 1.00 97.19 85 GLU A C 1
ATOM 681 O O . GLU A 1 85 ? 4.638 1.640 2.391 1.00 97.19 85 GLU A O 1
ATOM 686 N N . LEU A 1 86 ? 6.606 2.281 3.228 1.00 97.69 86 LEU A N 1
ATOM 687 C CA . LEU A 1 86 ? 7.415 1.700 2.153 1.00 97.69 86 LEU A CA 1
ATOM 688 C C . LEU A 1 86 ? 8.112 0.414 2.613 1.00 97.69 86 LEU A C 1
ATOM 690 O O . LEU A 1 86 ? 9.099 0.449 3.352 1.00 97.69 86 LEU A O 1
ATOM 694 N N . VAL A 1 87 ? 7.692 -0.733 2.084 1.00 98.38 87 VAL A N 1
ATOM 695 C CA . VAL A 1 87 ? 8.205 -2.061 2.475 1.00 98.38 87 VAL A CA 1
ATOM 696 C C . VAL A 1 87 ? 8.788 -2.813 1.284 1.00 98.38 87 VAL A C 1
ATOM 698 O O . VAL A 1 87 ? 8.485 -2.512 0.130 1.00 98.38 87 VAL A O 1
ATOM 701 N N . ASN A 1 88 ? 9.717 -3.738 1.532 1.00 97.81 88 ASN A N 1
ATOM 702 C CA . ASN A 1 88 ? 10.482 -4.378 0.451 1.00 97.81 88 ASN A CA 1
ATOM 703 C C . ASN A 1 88 ? 9.827 -5.642 -0.124 1.00 97.81 88 ASN A C 1
ATOM 705 O O . ASN A 1 88 ? 10.305 -6.183 -1.119 1.00 97.81 88 ASN A O 1
ATOM 709 N N . SER A 1 89 ? 8.762 -6.130 0.513 1.00 98.31 89 SER A N 1
ATOM 710 C CA . SER A 1 89 ? 8.072 -7.359 0.134 1.00 98.31 89 SER A CA 1
ATOM 711 C C . SER A 1 89 ? 6.684 -7.429 0.766 1.00 98.31 89 SER A C 1
ATOM 713 O O . SER A 1 89 ? 6.438 -6.839 1.820 1.00 98.31 89 SER A O 1
ATOM 715 N N . ILE A 1 90 ? 5.800 -8.223 0.156 1.00 98.44 90 ILE A N 1
ATOM 716 C CA . ILE A 1 90 ? 4.481 -8.558 0.716 1.00 98.44 90 ILE A CA 1
ATOM 717 C C . ILE A 1 90 ? 4.638 -9.212 2.096 1.00 98.44 90 ILE A C 1
ATOM 719 O O . ILE A 1 90 ? 3.880 -8.920 3.013 1.00 98.44 90 ILE A O 1
ATOM 723 N N . ALA A 1 91 ? 5.664 -10.051 2.274 1.00 98.50 91 ALA A N 1
ATOM 724 C CA . ALA A 1 91 ? 5.944 -10.704 3.549 1.00 98.50 91 ALA A CA 1
ATOM 725 C C . ALA A 1 91 ? 6.238 -9.703 4.677 1.00 98.50 91 ALA A C 1
ATOM 727 O O . ALA A 1 91 ? 5.805 -9.925 5.803 1.00 98.50 91 ALA A O 1
ATOM 728 N N . VAL A 1 92 ? 6.942 -8.600 4.389 1.00 98.62 92 VAL A N 1
ATOM 729 C CA . VAL A 1 92 ? 7.129 -7.524 5.374 1.00 98.62 92 VAL A CA 1
ATOM 730 C C . VAL A 1 92 ? 5.799 -6.847 5.691 1.00 98.62 92 VAL A C 1
ATOM 732 O O . VAL A 1 92 ? 5.495 -6.739 6.868 1.00 98.62 92 VAL A O 1
ATOM 735 N N . ALA A 1 93 ? 4.977 -6.493 4.694 1.00 98.62 93 ALA A N 1
ATOM 736 C CA . ALA A 1 93 ? 3.656 -5.895 4.946 1.00 98.62 93 ALA A CA 1
ATOM 737 C C . ALA A 1 93 ? 2.786 -6.773 5.865 1.00 98.62 93 ALA A C 1
ATOM 739 O O . ALA A 1 93 ? 2.203 -6.290 6.829 1.00 98.62 93 ALA A O 1
ATOM 740 N N . VAL A 1 94 ? 2.742 -8.082 5.597 1.00 98.81 94 VAL A N 1
ATOM 741 C CA . VAL A 1 94 ? 1.987 -9.050 6.407 1.00 98.81 94 VAL A CA 1
ATOM 742 C C . VAL A 1 94 ? 2.508 -9.111 7.842 1.00 98.81 94 VAL A C 1
ATOM 744 O O . VAL A 1 94 ? 1.696 -9.107 8.762 1.00 98.81 94 VAL A O 1
ATOM 747 N N . ARG A 1 95 ? 3.834 -9.142 8.038 1.00 98.75 95 ARG A N 1
ATOM 748 C CA . ARG A 1 95 ? 4.439 -9.131 9.381 1.00 98.75 95 ARG A CA 1
ATOM 749 C C . ARG A 1 95 ? 4.150 -7.836 10.128 1.00 98.75 95 ARG A C 1
ATOM 751 O O . ARG A 1 95 ? 3.755 -7.900 11.280 1.00 98.75 95 ARG A O 1
ATOM 758 N N . THR A 1 96 ? 4.265 -6.687 9.463 1.00 98.62 96 THR A N 1
ATOM 759 C CA . THR A 1 96 ? 3.929 -5.388 10.057 1.00 98.62 96 THR A CA 1
ATOM 760 C C . THR A 1 96 ? 2.482 -5.366 10.549 1.00 98.62 96 THR A C 1
ATOM 762 O O . THR A 1 96 ? 2.220 -4.902 11.650 1.00 98.62 96 THR A O 1
ATOM 765 N N . ILE A 1 97 ? 1.533 -5.892 9.768 1.00 98.56 97 ILE A N 1
ATOM 766 C CA . ILE A 1 97 ? 0.128 -5.969 10.198 1.00 98.56 97 ILE A CA 1
ATOM 767 C C . ILE A 1 97 ? -0.034 -6.943 11.368 1.00 98.56 97 ILE A C 1
ATOM 769 O O . ILE A 1 97 ? -0.714 -6.620 12.332 1.00 98.56 97 ILE A O 1
ATOM 773 N N . GLU A 1 98 ? 0.600 -8.114 11.313 1.00 98.44 98 GLU A N 1
ATOM 774 C CA . GLU A 1 98 ? 0.544 -9.098 12.399 1.00 98.44 98 GLU A CA 1
ATOM 775 C C . GLU A 1 98 ? 1.095 -8.544 13.722 1.00 98.44 98 GLU A C 1
ATOM 777 O O . GLU A 1 98 ? 0.516 -8.795 14.775 1.00 98.44 98 GLU A O 1
ATOM 782 N N . GLU A 1 99 ? 2.159 -7.742 13.674 1.00 98.31 99 GLU A N 1
ATOM 783 C CA . GLU A 1 99 ? 2.727 -7.053 14.839 1.00 98.31 99 GLU A CA 1
ATOM 784 C C . GLU A 1 99 ? 1.792 -5.971 15.402 1.00 98.31 99 GLU A C 1
ATOM 786 O O . GLU A 1 99 ? 1.719 -5.803 16.619 1.00 98.31 99 GLU A O 1
ATOM 791 N N . LEU A 1 100 ? 1.067 -5.249 14.540 1.00 97.44 100 LEU A N 1
ATOM 792 C CA . LEU A 1 100 ? 0.136 -4.187 14.946 1.00 97.44 100 LEU A CA 1
ATOM 793 C C . LEU A 1 100 ? -1.183 -4.734 15.500 1.00 97.44 100 LEU A C 1
ATOM 795 O O . LEU A 1 100 ? -1.729 -4.188 16.454 1.00 97.44 100 LEU A O 1
ATOM 799 N N . GLU A 1 101 ? -1.684 -5.808 14.899 1.00 97.38 101 GLU A N 1
ATOM 800 C CA . GLU A 1 101 ? -3.023 -6.346 15.152 1.00 97.38 101 GLU A CA 1
ATOM 801 C C . GLU A 1 101 ? -3.002 -7.583 16.062 1.00 97.38 101 GLU A C 1
ATOM 803 O O . GLU A 1 101 ? -4.048 -8.063 16.498 1.00 97.38 101 GLU A O 1
ATOM 808 N N . GLY A 1 102 ? -1.821 -8.148 16.329 1.00 97.62 102 GLY A N 1
ATOM 809 C CA . GLY A 1 102 ? -1.646 -9.382 17.101 1.00 97.62 102 GLY A CA 1
ATOM 810 C C . GLY A 1 102 ? -2.102 -10.653 16.373 1.00 97.62 102 GLY A C 1
ATOM 811 O O . GLY A 1 102 ? -2.094 -11.736 16.959 1.00 97.62 102 GLY A O 1
ATOM 812 N N . VAL A 1 103 ? -2.512 -10.546 15.105 1.00 97.38 103 VAL A N 1
ATOM 813 C CA . VAL A 1 103 ? -2.984 -11.664 14.284 1.00 97.38 103 VAL A CA 1
ATOM 814 C C . VAL A 1 103 ? -2.634 -11.454 12.813 1.00 97.38 103 VAL A C 1
ATOM 816 O O . VAL A 1 103 ? -2.760 -10.362 12.261 1.00 97.38 103 VAL A O 1
ATOM 819 N N . LYS A 1 104 ? -2.233 -12.533 12.135 1.00 97.88 104 LYS A N 1
ATOM 820 C CA . LYS A 1 104 ? -1.925 -12.501 10.703 1.00 97.88 104 LYS A CA 1
ATOM 821 C C . LYS A 1 104 ? -3.155 -12.113 9.864 1.00 97.88 104 LYS A C 1
ATOM 823 O O . LYS A 1 104 ? -4.177 -12.810 9.957 1.00 97.88 104 LYS A O 1
ATOM 828 N N . PRO A 1 105 ? -3.062 -11.113 8.968 1.00 98.25 105 PRO A N 1
ATOM 829 C CA . PRO A 1 105 ? -4.196 -10.682 8.157 1.00 98.25 105 PRO A CA 1
ATOM 830 C C . PRO A 1 105 ? -4.625 -11.722 7.122 1.00 98.25 105 PRO A C 1
ATOM 832 O O . PRO A 1 105 ? -3.857 -12.610 6.732 1.00 98.25 105 PRO A O 1
ATOM 835 N N . ILE A 1 106 ? -5.854 -11.578 6.632 1.00 97.25 106 ILE A N 1
ATOM 836 C CA . ILE A 1 106 ? -6.256 -12.155 5.347 1.00 97.25 106 ILE A CA 1
ATOM 837 C C . ILE A 1 106 ? -5.571 -11.359 4.242 1.00 97.25 106 ILE A C 1
ATOM 839 O O . ILE A 1 106 ? -5.664 -10.138 4.209 1.00 97.25 106 ILE A O 1
ATOM 843 N N . VAL A 1 107 ? -4.905 -12.050 3.320 1.00 97.62 107 VAL A N 1
ATOM 844 C CA . VAL A 1 107 ? -4.320 -11.424 2.130 1.00 97.62 107 VAL A CA 1
ATOM 845 C C . VAL A 1 107 ? -5.267 -11.654 0.960 1.00 97.62 107 VAL A C 1
ATOM 847 O O . VAL A 1 107 ? -5.442 -12.791 0.525 1.00 97.62 107 VAL A O 1
ATOM 850 N N . ALA A 1 108 ? -5.883 -10.583 0.469 1.00 96.44 108 ALA A N 1
ATOM 851 C CA . ALA A 1 108 ? -6.803 -10.607 -0.660 1.00 96.44 108 ALA A CA 1
ATOM 852 C C . ALA A 1 108 ? -6.143 -9.943 -1.872 1.00 96.44 108 ALA A C 1
ATOM 854 O O . ALA A 1 108 ? -5.835 -8.754 -1.842 1.00 96.44 108 ALA A O 1
ATOM 855 N N . THR A 1 109 ? -5.913 -10.698 -2.942 1.00 94.56 109 THR A N 1
ATOM 856 C CA . THR A 1 109 ? -5.416 -10.143 -4.206 1.00 94.56 109 THR A CA 1
ATOM 857 C C . THR A 1 109 ? -6.571 -9.648 -5.067 1.00 94.56 109 THR A C 1
ATOM 859 O O . THR A 1 109 ? -7.683 -10.173 -5.006 1.00 94.56 109 THR A O 1
ATOM 862 N N . THR A 1 110 ? -6.305 -8.628 -5.877 1.00 94.31 110 THR A N 1
ATOM 863 C CA . THR A 1 110 ? -7.256 -8.102 -6.860 1.00 94.31 110 THR A CA 1
ATOM 864 C C . THR A 1 110 ? -6.748 -8.373 -8.270 1.00 94.31 110 THR A C 1
ATOM 866 O O . THR A 1 110 ? -5.551 -8.277 -8.542 1.00 94.31 110 THR A O 1
ATOM 869 N N . ASP A 1 111 ? -7.657 -8.747 -9.165 1.00 92.38 111 ASP A N 1
ATOM 870 C CA . ASP A 1 111 ? -7.363 -9.018 -10.568 1.00 92.38 111 ASP A CA 1
ATOM 871 C C . ASP A 1 111 ? -8.621 -8.758 -11.406 1.00 92.38 111 ASP A C 1
ATOM 873 O O . ASP A 1 111 ? -9.743 -8.928 -10.925 1.00 92.38 111 ASP A O 1
ATOM 877 N N . ALA A 1 112 ? -8.437 -8.350 -12.660 1.00 90.75 112 ALA A N 1
ATOM 878 C CA . ALA A 1 112 ? -9.526 -8.256 -13.629 1.00 90.75 112 ALA A CA 1
ATOM 879 C C . ALA A 1 112 ? -9.961 -9.642 -14.147 1.00 90.75 112 ALA A C 1
ATOM 881 O O . ALA A 1 112 ? -11.059 -9.791 -14.684 1.00 90.75 112 ALA A O 1
ATOM 882 N N . ARG A 1 113 ? -9.104 -10.658 -14.001 1.00 90.31 113 ARG A N 1
ATOM 883 C CA . ARG A 1 113 ? -9.381 -12.066 -14.293 1.00 90.31 113 ARG A CA 1
ATOM 884 C C . ARG A 1 113 ? -10.093 -12.718 -13.111 1.00 90.31 113 ARG A C 1
ATOM 886 O O . ARG A 1 113 ? -9.804 -12.429 -11.954 1.00 90.31 113 ARG A O 1
ATOM 893 N N . THR A 1 114 ? -10.998 -13.644 -13.409 1.00 90.31 114 THR A N 1
ATOM 894 C CA . THR A 1 114 ? -11.667 -14.465 -12.394 1.00 90.31 114 THR A CA 1
ATOM 895 C C . THR A 1 114 ? -10.881 -15.750 -12.150 1.00 90.31 114 THR A C 1
ATOM 897 O O . THR A 1 114 ? -10.378 -16.356 -13.096 1.00 90.31 114 THR A O 1
ATOM 900 N N . TYR A 1 115 ? -10.811 -16.169 -10.889 1.00 91.69 115 TYR A N 1
ATOM 901 C CA . TYR A 1 115 ? -10.181 -17.411 -10.450 1.00 91.69 115 TYR A CA 1
ATOM 902 C C . TYR A 1 115 ? -11.181 -18.236 -9.634 1.00 91.69 115 TYR A C 1
ATOM 904 O O . TYR A 1 115 ? -12.129 -17.693 -9.067 1.00 91.69 115 TYR A O 1
ATOM 912 N N . ASP A 1 116 ? -10.956 -19.544 -9.523 1.00 94.12 116 ASP A N 1
ATOM 913 C CA . ASP A 1 116 ? -11.878 -20.449 -8.818 1.00 94.12 116 ASP A CA 1
ATOM 914 C C . ASP A 1 116 ? -12.066 -20.087 -7.333 1.00 94.12 116 ASP A C 1
ATOM 916 O O . ASP A 1 116 ? -13.103 -20.368 -6.740 1.00 94.12 116 ASP A O 1
ATOM 920 N N . ASN A 1 117 ? -11.073 -19.431 -6.728 1.00 93.06 117 ASN A N 1
ATOM 921 C CA . ASN A 1 117 ? -11.099 -18.963 -5.343 1.00 93.06 117 ASN A CA 1
ATOM 922 C C . ASN A 1 117 ? -11.511 -17.484 -5.194 1.00 93.06 117 ASN A C 1
ATOM 924 O O . ASN A 1 117 ? -11.292 -16.900 -4.130 1.00 93.06 117 ASN A O 1
ATOM 928 N N . THR A 1 118 ? -12.072 -16.851 -6.232 1.00 94.88 118 THR A N 1
ATOM 929 C CA . THR A 1 118 ? -12.557 -15.466 -6.153 1.00 94.88 118 THR A CA 1
ATOM 930 C C . THR A 1 118 ? -13.696 -15.343 -5.136 1.00 94.88 118 THR A C 1
ATOM 932 O O . THR A 1 118 ? -14.676 -16.085 -5.165 1.00 94.88 118 THR A O 1
ATOM 935 N N . ILE A 1 119 ? -13.583 -14.354 -4.249 1.00 94.69 119 ILE A N 1
ATOM 936 C CA . ILE A 1 119 ? -14.589 -14.014 -3.239 1.00 94.69 119 ILE A CA 1
ATOM 937 C C . ILE A 1 119 ? -15.374 -12.770 -3.664 1.00 94.69 119 ILE A C 1
ATOM 939 O O . ILE A 1 119 ? -14.822 -11.845 -4.257 1.00 94.69 119 ILE A O 1
ATOM 943 N N . SER A 1 120 ? -16.673 -12.730 -3.362 1.00 95.38 120 SER A N 1
ATOM 944 C CA . SER A 1 120 ? -17.502 -11.563 -3.669 1.00 95.38 120 SER A CA 1
ATOM 945 C C . SER A 1 120 ? -17.209 -10.394 -2.724 1.00 95.38 120 SER A C 1
ATOM 947 O O . SER A 1 120 ? -16.880 -10.583 -1.550 1.00 95.38 120 SER A O 1
ATOM 949 N N . TYR A 1 121 ? -17.423 -9.166 -3.204 1.00 95.31 121 TYR A N 1
ATOM 950 C CA . TYR A 1 121 ? -17.334 -7.966 -2.365 1.00 95.31 121 TYR A CA 1
ATOM 951 C C . TYR A 1 121 ? -18.273 -8.018 -1.153 1.00 95.31 121 TYR A C 1
ATOM 953 O O . TYR A 1 121 ? -17.900 -7.565 -0.077 1.00 95.31 121 TYR A O 1
ATOM 961 N N . ALA A 1 122 ? -19.472 -8.593 -1.310 1.00 96.44 122 ALA A N 1
ATOM 962 C CA . ALA A 1 122 ? -20.435 -8.734 -0.219 1.00 96.44 122 ALA A CA 1
ATOM 963 C C . ALA A 1 122 ? -19.895 -9.630 0.904 1.00 96.44 122 ALA A C 1
ATOM 965 O O . ALA A 1 122 ? -19.971 -9.257 2.071 1.00 96.44 122 ALA A O 1
ATOM 966 N N . ARG A 1 123 ? -19.279 -10.767 0.554 1.00 94.75 123 ARG A N 1
ATOM 967 C CA . ARG A 1 123 ? -18.689 -11.673 1.545 1.00 94.75 123 ARG A CA 1
ATOM 968 C C . ARG A 1 123 ? -17.453 -11.066 2.212 1.00 94.75 123 ARG A C 1
ATOM 970 O O . ARG A 1 123 ? -17.272 -11.229 3.413 1.00 94.75 123 ARG A O 1
ATOM 977 N N . MET A 1 124 ? -16.620 -10.339 1.463 1.00 94.56 124 MET A N 1
ATOM 978 C CA . MET A 1 124 ? -15.470 -9.640 2.052 1.00 94.56 124 MET A CA 1
ATOM 979 C C . MET A 1 124 ? -15.907 -8.505 2.992 1.00 94.56 124 MET A C 1
ATOM 981 O O . MET A 1 124 ? -15.312 -8.319 4.050 1.00 94.56 124 MET A O 1
ATOM 985 N N . ARG A 1 125 ? -16.978 -7.777 2.649 1.00 94.25 125 ARG A N 1
ATOM 986 C CA . ARG A 1 125 ? -17.581 -6.772 3.537 1.00 94.25 125 ARG A CA 1
ATOM 987 C C . ARG A 1 125 ? -18.083 -7.401 4.833 1.00 94.25 125 ARG A C 1
ATOM 989 O O . ARG A 1 125 ? -17.766 -6.897 5.902 1.00 94.25 125 ARG A O 1
ATOM 996 N N . GLU A 1 126 ? -18.809 -8.511 4.738 1.00 94.38 126 GLU A N 1
ATOM 997 C CA . GLU A 1 126 ? -19.303 -9.238 5.912 1.00 94.38 126 GLU A CA 1
ATOM 998 C C . GLU A 1 126 ? -18.156 -9.647 6.850 1.00 94.38 126 GLU A C 1
ATOM 1000 O O . GLU A 1 126 ? -18.275 -9.507 8.066 1.00 94.38 126 GLU A O 1
ATOM 1005 N N . HIS A 1 127 ? -17.020 -10.079 6.290 1.00 93.44 127 HIS A N 1
ATOM 1006 C CA . HIS A 1 127 ? -15.822 -10.392 7.067 1.00 93.44 127 HIS A CA 1
ATOM 1007 C C . HIS A 1 127 ? -15.290 -9.166 7.828 1.00 93.44 127 HIS A C 1
ATOM 1009 O O . HIS A 1 127 ? -15.052 -9.242 9.035 1.00 93.44 127 HIS A O 1
ATOM 1015 N N . LEU A 1 128 ? -15.144 -8.026 7.142 1.00 93.19 128 LEU A N 1
ATOM 1016 C CA . LEU A 1 128 ? -14.680 -6.773 7.751 1.00 93.19 128 LEU A CA 1
ATOM 1017 C C . LEU A 1 128 ? -15.611 -6.291 8.874 1.00 93.19 128 LEU A C 1
ATOM 1019 O O . LEU A 1 128 ? -15.150 -5.781 9.897 1.00 93.19 128 LEU A O 1
ATOM 1023 N N . GLU A 1 129 ? -16.919 -6.468 8.716 1.00 93.94 129 GLU A N 1
ATOM 1024 C CA . GLU A 1 129 ? -17.905 -6.036 9.707 1.00 93.94 129 GLU A CA 1
ATOM 1025 C C . GLU A 1 129 ? -17.934 -6.967 10.930 1.00 93.94 129 GLU A C 1
ATOM 1027 O O . GLU A 1 129 ? -17.922 -6.477 12.065 1.00 93.94 129 GLU A O 1
ATOM 1032 N N . ASN A 1 130 ? -17.888 -8.289 10.715 1.00 92.56 130 ASN A N 1
ATOM 1033 C CA . ASN A 1 130 ? -18.303 -9.272 11.724 1.00 92.56 130 ASN A CA 1
ATOM 1034 C C . ASN A 1 130 ? -17.203 -10.217 12.233 1.00 92.56 130 ASN A C 1
ATOM 1036 O O . ASN A 1 130 ? -17.347 -10.760 13.326 1.00 92.56 130 ASN A O 1
ATOM 1040 N N . GLU A 1 131 ? -16.115 -10.439 11.490 1.00 86.12 131 GLU A N 1
ATOM 1041 C CA . GLU A 1 131 ? -15.148 -11.513 11.798 1.00 86.12 131 GLU A CA 1
ATOM 1042 C C . GLU A 1 131 ? -13.847 -11.010 12.456 1.00 86.12 131 GLU A C 1
ATOM 1044 O O . GLU A 1 131 ? -13.038 -11.809 12.923 1.00 86.12 131 GLU A O 1
ATOM 1049 N N . GLY A 1 132 ? -13.647 -9.689 12.544 1.00 86.69 132 GLY A N 1
ATOM 1050 C CA . GLY A 1 132 ? -12.613 -9.038 13.367 1.00 86.69 132 GLY A CA 1
ATOM 1051 C C . GLY A 1 132 ? -11.156 -9.222 12.921 1.00 86.69 132 GLY A C 1
ATOM 1052 O O . GLY A 1 132 ? -10.283 -8.519 13.421 1.00 86.69 132 GLY A O 1
ATOM 1053 N N . ARG A 1 133 ? -10.872 -10.121 11.974 1.00 95.50 133 ARG A N 1
ATOM 1054 C CA . ARG A 1 133 ? -9.522 -10.365 11.458 1.00 95.50 133 ARG A CA 1
ATOM 1055 C C . ARG A 1 133 ? -9.146 -9.316 10.398 1.00 95.50 133 ARG A C 1
ATOM 1057 O O . ARG A 1 133 ? -9.915 -9.114 9.460 1.00 95.50 133 ARG A O 1
ATOM 1064 N N . PRO A 1 134 ? -7.970 -8.667 10.501 1.00 97.75 134 PRO A N 1
ATOM 1065 C CA . PRO A 1 134 ? -7.567 -7.613 9.578 1.00 97.75 134 PRO A CA 1
ATOM 1066 C C . PRO A 1 134 ? -7.394 -8.144 8.153 1.00 97.75 134 PRO A C 1
ATOM 1068 O O . PRO A 1 134 ? -7.026 -9.306 7.939 1.00 97.75 134 PRO A O 1
ATOM 1071 N N . VAL A 1 135 ? -7.615 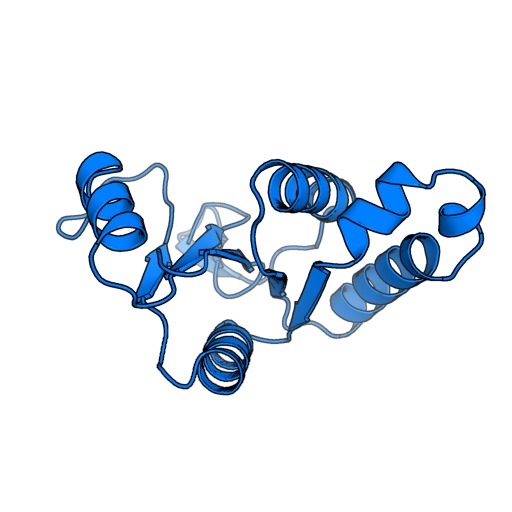-7.275 7.169 1.00 98.19 135 VAL A N 1
ATOM 1072 C CA . VAL A 1 135 ? -7.515 -7.610 5.742 1.00 98.19 135 VAL A CA 1
ATOM 1073 C C . VAL A 1 135 ? -6.465 -6.732 5.073 1.00 98.19 135 VAL A C 1
ATOM 1075 O O . VAL A 1 135 ? -6.504 -5.513 5.186 1.00 98.19 135 VAL A O 1
ATOM 1078 N N . LEU A 1 136 ? -5.554 -7.355 4.329 1.00 98.56 136 LEU A N 1
ATOM 1079 C CA . LEU A 1 136 ? -4.628 -6.705 3.408 1.00 98.56 136 LEU A CA 1
ATOM 1080 C C . LEU A 1 136 ? -5.105 -6.927 1.972 1.00 98.56 136 LEU A C 1
ATOM 1082 O O . LEU A 1 136 ? -4.985 -8.034 1.440 1.00 98.56 136 LEU A O 1
ATOM 1086 N N . VAL A 1 137 ? -5.613 -5.872 1.338 1.00 98.12 137 VAL A N 1
ATOM 1087 C CA . VAL A 1 137 ? -5.977 -5.870 -0.083 1.00 98.12 137 VAL A CA 1
ATOM 1088 C C . VAL A 1 137 ? -4.755 -5.500 -0.918 1.00 98.12 137 VAL A C 1
ATOM 1090 O O . VAL A 1 137 ? -4.157 -4.444 -0.723 1.00 98.12 137 VAL A O 1
ATOM 1093 N N . LEU A 1 138 ? -4.381 -6.363 -1.859 1.00 98.25 138 LEU A N 1
ATOM 1094 C CA . LEU A 1 138 ? -3.255 -6.153 -2.763 1.00 98.25 138 LEU A CA 1
ATOM 1095 C C . LEU A 1 138 ? -3.734 -5.733 -4.154 1.00 98.25 138 LEU A C 1
ATOM 1097 O O . LEU A 1 138 ? -4.518 -6.438 -4.797 1.00 98.25 138 LEU A O 1
ATOM 1101 N N . PHE A 1 139 ? -3.195 -4.616 -4.631 1.00 97.44 139 PHE A N 1
ATOM 1102 C CA . PHE A 1 139 ? -3.307 -4.148 -6.007 1.00 97.44 139 PHE A CA 1
ATOM 1103 C C . PHE A 1 139 ? -1.999 -4.436 -6.742 1.00 97.44 139 PHE A C 1
ATOM 1105 O O . PHE A 1 139 ? -0.923 -4.040 -6.287 1.00 97.44 139 PHE A O 1
ATOM 1112 N N . GLY A 1 140 ? -2.090 -5.146 -7.866 1.00 95.50 140 GLY A N 1
ATOM 1113 C CA . GLY A 1 140 ? -0.953 -5.381 -8.754 1.00 95.50 140 GLY A CA 1
ATOM 1114 C C . GLY A 1 140 ? -0.753 -4.237 -9.741 1.00 95.50 140 GLY A C 1
ATOM 1115 O O . GLY A 1 140 ? -1.711 -3.594 -10.168 1.00 95.50 140 GLY A O 1
ATOM 1116 N N . THR A 1 141 ? 0.493 -4.016 -10.140 1.00 95.38 141 THR A N 1
ATOM 1117 C CA . THR A 1 141 ? 0.869 -3.170 -11.279 1.00 95.38 141 THR A CA 1
ATOM 1118 C C . THR A 1 141 ? 1.082 -4.023 -12.542 1.00 95.38 141 THR A C 1
ATOM 1120 O O . THR A 1 141 ? 0.820 -5.228 -12.563 1.00 95.38 141 THR A O 1
ATOM 1123 N N . GLY A 1 142 ? 1.562 -3.418 -13.634 1.00 92.50 142 GLY A N 1
ATOM 1124 C CA . GLY A 1 142 ? 1.937 -4.159 -14.841 1.00 92.50 142 GLY A CA 1
ATOM 1125 C C . GLY A 1 142 ? 0.736 -4.832 -15.510 1.00 92.50 142 GLY A C 1
ATOM 1126 O O . GLY A 1 142 ? -0.201 -4.149 -15.912 1.00 92.50 142 GLY A O 1
ATOM 1127 N N . TYR A 1 143 ? 0.784 -6.159 -15.664 1.00 92.69 143 TYR A N 1
ATOM 1128 C CA . TYR A 1 143 ? -0.303 -6.978 -16.227 1.00 92.69 143 TYR A CA 1
ATOM 1129 C C . TYR A 1 143 ? -1.106 -7.731 -15.151 1.00 92.69 143 TYR A C 1
ATOM 1131 O O . TYR A 1 143 ? -1.802 -8.698 -15.463 1.00 92.69 143 TYR A O 1
ATOM 1139 N N . GLY A 1 144 ? -1.031 -7.274 -13.901 1.00 88.75 144 GLY A N 1
ATOM 1140 C CA . GLY A 1 144 ? -1.706 -7.881 -12.761 1.00 88.75 144 GLY A CA 1
ATOM 1141 C C . GLY A 1 144 ? -0.791 -8.772 -11.924 1.00 88.75 144 GLY A C 1
ATOM 1142 O O . GLY A 1 144 ? 0.364 -9.038 -12.278 1.00 88.75 144 GLY A O 1
ATOM 1143 N N . MET A 1 145 ? -1.341 -9.190 -10.783 1.00 86.19 145 MET A N 1
ATOM 1144 C CA . MET A 1 145 ? -0.737 -10.174 -9.878 1.00 86.19 145 MET A CA 1
ATOM 1145 C C . MET A 1 145 ? -0.663 -11.552 -10.536 1.00 86.19 145 MET A C 1
ATOM 1147 O O . MET A 1 145 ? -1.546 -11.866 -11.372 1.00 86.19 145 MET A O 1
#

pLDDT: mean 93.01, std 7.39, range [62.09, 98.81]